Protein AF-A0AAP0RFJ7-F1 (afdb_monomer_lite)

pLDDT: mean 79.44, std 20.76, range [35.69, 98.25]

InterPro domains:
  IPR010264 Plant self-incompatibility S1 [PF05938] (26-81)
  IPR010264 Plant self-incompatibility S1 [PTHR31232] (20-80)

Sequence (87 aa):
MGTTSDEGGRIKGLCNHVFSDDVHASIKNRLGNGKSMMVHCQSKDNDLGLQNVTDGSEFGWDFSPNVWGTTQFYCNLEWVKCTAVPI

Organism: Liquidambar formosana (NCBI:txid63359)

Secondary structure (DSSP, 8-state):
-------------SS------PEEEEEE----TT--EEEEEE-SS-EEEEEEE-TT-EEEEEEPPPTTS----EEEEE---------

Foldseek 3Di:
DDDDDDPPDDDDDDDDPPPQPKDKDKDFAALDPFWWKWKWKDWPVGTPGIDIHTHRGMDMDIDGADPVDGTDMDMDIDTDDPDDPDD

Structure (mmCIF, N/CA/C/O backbone):
data_AF-A0AAP0RFJ7-F1
#
_entry.id   AF-A0AAP0RFJ7-F1
#
loop_
_atom_site.group_PDB
_atom_site.id
_atom_site.type_symbol
_atom_site.label_atom_id
_atom_site.label_alt_id
_atom_site.label_comp_id
_atom_site.label_asym_id
_atom_site.label_entity_id
_atom_site.label_seq_id
_atom_site.pdbx_PDB_ins_code
_atom_site.Cartn_x
_atom_site.Cartn_y
_atom_site.Cartn_z
_atom_site.occupancy
_atom_site.B_iso_or_equiv
_atom_site.auth_seq_id
_atom_site.auth_comp_id
_atom_site.auth_asym_id
_atom_site.auth_atom_id
_atom_site.pdbx_PDB_model_num
ATOM 1 N N . MET A 1 1 ? -39.158 -20.133 -31.029 1.00 37.66 1 MET A N 1
ATOM 2 C CA . MET A 1 1 ? -39.054 -20.422 -29.580 1.00 37.66 1 MET A CA 1
ATOM 3 C C . MET A 1 1 ? -37.601 -20.169 -29.204 1.00 37.66 1 MET A C 1
ATOM 5 O O . MET A 1 1 ? -36.740 -20.606 -29.951 1.00 37.66 1 MET A O 1
ATOM 9 N N . GLY A 1 2 ? -37.370 -19.281 -28.233 1.00 36.47 2 GLY A N 1
ATOM 10 C CA . GLY A 1 2 ? -36.236 -18.343 -28.199 1.00 36.47 2 GLY A CA 1
ATOM 11 C C . GLY A 1 2 ? -34.834 -18.907 -27.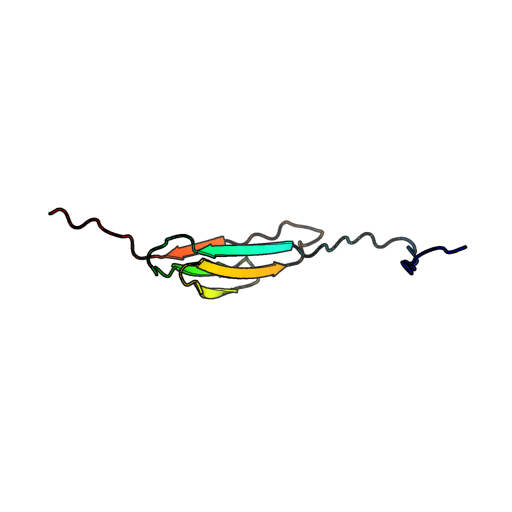945 1.00 36.47 2 GLY A C 1
ATOM 12 O O . GLY A 1 2 ? -34.673 -19.952 -27.326 1.00 36.47 2 GLY A O 1
ATOM 13 N N . THR A 1 3 ? -33.831 -18.140 -28.380 1.00 35.69 3 THR A N 1
ATOM 14 C CA . THR A 1 3 ? -32.420 -18.259 -27.984 1.00 35.69 3 THR A CA 1
ATOM 15 C C . THR A 1 3 ? -31.995 -16.943 -27.336 1.00 35.69 3 THR A C 1
ATOM 17 O O . THR A 1 3 ? -32.172 -15.882 -27.935 1.00 35.69 3 THR A O 1
ATOM 20 N N . THR A 1 4 ? -31.485 -17.001 -26.108 1.00 47.06 4 THR A N 1
ATOM 21 C CA . THR A 1 4 ? -30.955 -15.850 -25.366 1.00 47.06 4 THR A CA 1
ATOM 22 C C . THR A 1 4 ? -29.465 -15.645 -25.643 1.00 47.06 4 THR A C 1
ATOM 24 O O . THR A 1 4 ? -28.704 -16.607 -25.657 1.00 47.06 4 THR A O 1
ATOM 27 N N . SER A 1 5 ? -29.139 -14.371 -25.869 1.00 40.78 5 SER A N 1
ATOM 28 C CA . SER A 1 5 ? -27.905 -13.591 -25.690 1.00 40.78 5 SER A CA 1
ATOM 29 C C . SER A 1 5 ? -26.604 -14.294 -25.283 1.00 40.78 5 SER A C 1
ATOM 31 O O . SER A 1 5 ? -26.555 -14.970 -24.264 1.00 40.78 5 SER A O 1
ATOM 33 N N . ASP A 1 6 ? -25.534 -14.041 -26.045 1.00 39.66 6 ASP A N 1
ATOM 34 C CA . ASP A 1 6 ? -24.480 -13.079 -25.672 1.00 39.66 6 ASP A CA 1
ATOM 35 C C . ASP A 1 6 ? -23.606 -12.790 -26.908 1.00 39.66 6 ASP A C 1
ATOM 37 O O . ASP A 1 6 ? -22.994 -13.688 -27.488 1.00 39.66 6 ASP A O 1
ATOM 41 N N . GLU A 1 7 ? -23.559 -11.529 -27.350 1.00 43.56 7 GLU A N 1
ATOM 42 C CA . GLU A 1 7 ? -22.758 -11.077 -28.498 1.00 43.56 7 GLU A CA 1
ATOM 43 C C . GLU A 1 7 ? -21.272 -10.929 -28.117 1.00 43.56 7 GLU A C 1
ATOM 45 O O . GLU A 1 7 ? -20.669 -9.860 -28.187 1.00 43.56 7 GLU A O 1
ATOM 50 N N . GLY A 1 8 ? -20.656 -12.034 -27.697 1.00 45.41 8 GLY A N 1
ATOM 51 C CA . GLY A 1 8 ? -19.222 -12.152 -27.433 1.00 45.41 8 GLY A CA 1
ATOM 52 C C . GLY A 1 8 ? -18.410 -12.338 -28.715 1.00 45.41 8 GLY A C 1
ATOM 53 O O . GLY A 1 8 ? -17.734 -13.350 -28.887 1.00 45.41 8 GLY A O 1
ATOM 54 N N . GLY A 1 9 ? -18.481 -11.380 -29.639 1.00 44.72 9 GLY A N 1
ATOM 55 C CA . GLY A 1 9 ? -17.726 -11.397 -30.892 1.00 44.72 9 GLY A CA 1
ATOM 56 C C . GLY A 1 9 ? -16.447 -10.561 -30.824 1.00 44.72 9 GLY A C 1
ATOM 57 O O . GLY A 1 9 ? -16.461 -9.394 -31.205 1.00 44.72 9 GLY A O 1
ATOM 58 N N . ARG A 1 10 ? -15.308 -11.146 -30.424 1.00 54.25 10 ARG A N 1
ATOM 59 C CA . ARG A 1 10 ? -13.986 -10.561 -30.729 1.00 54.25 10 ARG A CA 1
ATOM 60 C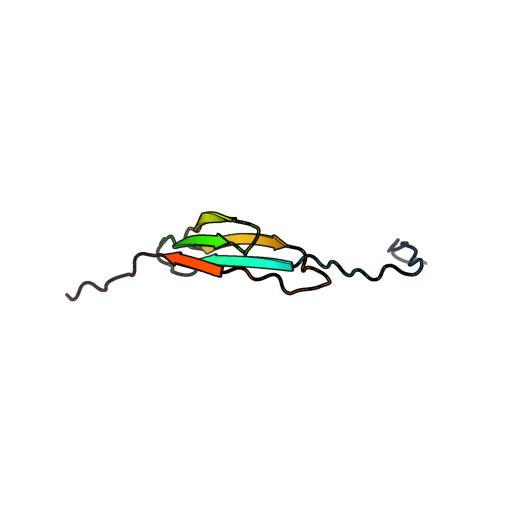 C . ARG A 1 10 ? -13.014 -11.616 -31.254 1.00 54.25 10 ARG A C 1
ATOM 62 O O . ARG A 1 10 ? -12.434 -12.400 -30.512 1.00 54.25 10 ARG A O 1
ATOM 69 N N . ILE A 1 11 ? -12.864 -11.585 -32.575 1.00 52.81 11 ILE A N 1
ATOM 70 C CA . ILE A 1 11 ? -11.772 -12.121 -33.396 1.00 52.81 11 ILE A CA 1
ATOM 71 C C . ILE A 1 11 ? -10.433 -12.266 -32.640 1.00 52.81 11 ILE A C 1
ATOM 73 O O . ILE A 1 11 ? -9.804 -11.273 -32.277 1.00 52.81 11 ILE A O 1
ATOM 77 N N . LYS A 1 12 ? -9.953 -13.504 -32.448 1.00 53.69 12 LYS A N 1
ATOM 78 C CA . LYS A 1 12 ? -8.567 -13.779 -32.030 1.00 53.69 12 LYS A CA 1
ATOM 79 C C . LYS A 1 12 ? -7.691 -13.984 -33.269 1.00 53.69 12 LYS A C 1
ATOM 81 O O . LYS A 1 12 ? -7.582 -15.089 -33.790 1.00 53.69 12 LYS A O 1
ATOM 86 N N . GLY A 1 13 ? -7.115 -12.883 -33.754 1.00 45.91 13 GLY A N 1
ATOM 87 C CA . GLY A 1 13 ? -6.060 -12.861 -34.771 1.00 45.91 13 GLY A CA 1
ATOM 88 C C . GLY A 1 13 ? -4.662 -13.074 -34.168 1.00 45.91 13 GLY A C 1
ATOM 89 O O . GLY A 1 13 ? -4.416 -12.725 -33.018 1.00 45.91 13 GLY A O 1
ATOM 90 N N . LEU A 1 14 ? -3.781 -13.680 -34.966 1.00 58.78 14 LEU A N 1
ATOM 91 C CA . LEU A 1 14 ? -2.437 -14.203 -34.677 1.00 58.78 14 LEU A CA 1
ATOM 92 C C . LEU A 1 14 ? -1.425 -13.256 -33.968 1.00 58.78 14 LEU A C 1
ATOM 94 O O . LEU A 1 14 ? -1.325 -12.076 -34.280 1.00 58.78 14 LEU A O 1
ATOM 98 N N . CYS A 1 15 ? -0.564 -13.877 -33.142 1.00 50.66 15 CYS A N 1
ATOM 99 C CA . CYS A 1 15 ? 0.852 -13.546 -32.870 1.00 50.66 15 CYS A CA 1
ATOM 100 C C . CYS A 1 15 ? 1.260 -12.279 -32.085 1.00 50.66 15 CYS A C 1
ATOM 102 O O . CYS A 1 15 ? 2.348 -11.772 -32.319 1.00 50.66 15 CYS A O 1
ATOM 104 N N . ASN A 1 16 ? 0.505 -11.847 -31.072 1.00 50.16 16 ASN A N 1
ATOM 105 C CA . ASN A 1 16 ? 1.064 -11.069 -29.952 1.00 50.16 16 ASN A CA 1
ATOM 106 C C . ASN A 1 16 ? 0.419 -11.526 -28.649 1.00 50.16 16 ASN A C 1
ATOM 108 O O . ASN A 1 16 ? -0.558 -10.963 -28.165 1.00 50.16 16 ASN A O 1
ATOM 112 N N . HIS A 1 17 ? 0.953 -12.607 -28.102 1.00 46.19 17 HIS A N 1
ATOM 113 C CA . HIS A 1 17 ? 0.517 -13.147 -26.830 1.00 46.19 17 HIS A CA 1
ATOM 114 C C . HIS A 1 17 ? 1.226 -12.402 -25.691 1.00 46.19 17 HIS A C 1
ATOM 116 O O . HIS A 1 17 ? 2.039 -12.972 -24.972 1.00 46.19 17 HIS A O 1
ATOM 122 N N . VAL A 1 18 ? 0.950 -11.104 -25.560 1.00 51.22 18 VAL A N 1
ATOM 123 C CA . VAL A 1 18 ? 1.239 -10.373 -24.325 1.00 51.22 18 VAL A CA 1
ATOM 124 C C . VAL A 1 18 ? -0.062 -10.385 -23.535 1.00 51.22 18 VAL A C 1
ATOM 126 O O . VAL A 1 18 ? -0.906 -9.506 -23.692 1.00 51.22 18 VAL A O 1
ATOM 129 N N . PHE A 1 19 ? -0.258 -11.438 -22.739 1.00 55.66 19 PHE A N 1
ATOM 130 C CA . PHE A 1 19 ? -1.184 -11.385 -21.611 1.00 55.66 19 PHE A CA 1
ATOM 131 C C . PHE A 1 19 ? -0.608 -10.370 -20.624 1.00 55.66 19 PHE A C 1
ATOM 133 O O . PHE A 1 19 ? 0.151 -10.724 -19.728 1.00 55.66 19 PHE A O 1
ATOM 140 N N . SER A 1 20 ? -0.887 -9.091 -20.845 1.00 57.66 20 SER A N 1
ATOM 141 C CA . SER A 1 20 ? -0.749 -8.097 -19.791 1.00 57.66 20 SER A CA 1
ATOM 142 C C . SER A 1 20 ? -2.055 -8.121 -19.015 1.00 57.66 20 SER A C 1
ATOM 144 O O . SER A 1 20 ? -2.893 -7.240 -19.183 1.00 57.66 20 SER A O 1
ATOM 146 N N . ASP A 1 21 ? -2.275 -9.194 -18.259 1.00 71.19 21 ASP A N 1
ATOM 147 C CA . ASP A 1 21 ? -3.305 -9.166 -17.231 1.00 71.19 21 ASP A CA 1
ATOM 148 C C . ASP A 1 21 ? -2.780 -8.209 -16.159 1.00 71.19 21 ASP A C 1
ATOM 150 O O . ASP A 1 21 ? -1.739 -8.463 -15.543 1.00 71.19 21 ASP A O 1
ATOM 154 N N . ASP A 1 22 ? -3.440 -7.064 -16.008 1.00 81.88 22 ASP A N 1
ATOM 155 C CA . ASP A 1 22 ? -3.089 -6.112 -14.965 1.00 81.88 22 ASP A CA 1
ATOM 156 C C . ASP A 1 22 ? -3.257 -6.785 -13.601 1.00 81.88 22 ASP A C 1
ATOM 158 O O . ASP A 1 22 ? -4.268 -7.431 -13.307 1.00 81.88 22 ASP A O 1
ATOM 162 N N . VAL A 1 23 ? -2.228 -6.663 -12.769 1.00 88.31 23 VAL A N 1
ATOM 163 C CA . VAL A 1 23 ? -2.216 -7.203 -11.417 1.00 88.31 23 VAL A CA 1
ATOM 164 C C . VAL A 1 23 ? -2.643 -6.099 -10.466 1.00 88.31 23 VAL A C 1
ATOM 166 O O . VAL A 1 23 ? -1.984 -5.064 -10.367 1.00 88.31 23 VAL A O 1
ATOM 169 N N . HIS A 1 24 ? -3.718 -6.354 -9.726 1.00 93.19 24 HIS A N 1
ATOM 170 C CA . HIS A 1 24 ? -4.150 -5.497 -8.631 1.00 93.19 24 HIS A CA 1
ATOM 171 C C . HIS A 1 24 ? -3.457 -5.910 -7.330 1.00 93.19 24 HIS A C 1
ATOM 173 O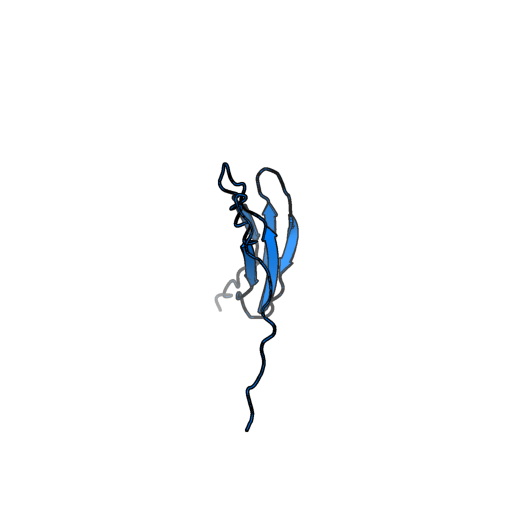 O . HIS A 1 24 ? -3.527 -7.074 -6.923 1.00 93.19 24 HIS A O 1
ATOM 179 N N . ALA A 1 25 ? -2.822 -4.961 -6.651 1.00 94.88 25 ALA A N 1
ATOM 180 C CA . ALA A 1 25 ? -2.293 -5.134 -5.303 1.00 94.88 25 ALA A CA 1
ATOM 181 C C . ALA A 1 25 ? -2.937 -4.126 -4.353 1.00 94.88 25 ALA A C 1
ATOM 183 O O . ALA A 1 25 ? -3.191 -2.981 -4.721 1.00 94.88 25 ALA A O 1
ATOM 184 N N . SER A 1 26 ? -3.184 -4.544 -3.113 1.00 97.56 26 SER A N 1
ATOM 185 C CA . SER A 1 26 ? -3.819 -3.686 -2.119 1.00 97.56 26 SER A CA 1
ATOM 186 C C . SER A 1 26 ? -3.430 -4.026 -0.681 1.00 97.56 26 SER A C 1
ATOM 188 O O . SER A 1 26 ? -3.026 -5.143 -0.350 1.00 97.56 26 SER A O 1
ATOM 190 N N . ILE A 1 27 ? -3.547 -3.025 0.192 1.00 98.06 27 ILE A N 1
ATOM 191 C CA . ILE A 1 27 ? -3.311 -3.103 1.631 1.00 98.06 27 ILE A CA 1
ATOM 192 C C . ILE A 1 27 ? -4.577 -2.648 2.347 1.00 98.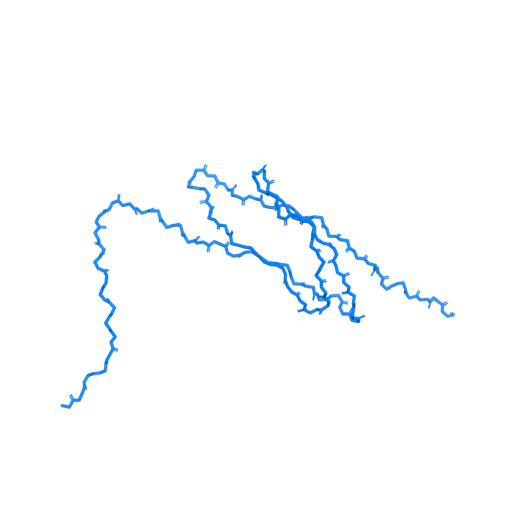06 27 ILE A C 1
ATOM 194 O O . ILE A 1 27 ? -4.964 -1.480 2.290 1.00 98.06 27 ILE A O 1
ATOM 198 N N . LYS A 1 28 ? -5.196 -3.579 3.075 1.00 98.19 28 LYS A N 1
ATOM 199 C CA . LYS A 1 28 ? -6.386 -3.329 3.888 1.00 98.19 28 LYS A CA 1
ATOM 200 C C . LYS A 1 28 ? -6.033 -3.214 5.363 1.00 98.19 28 LYS A C 1
ATOM 202 O O . LYS A 1 28 ? -5.466 -4.142 5.943 1.00 98.19 28 LYS A O 1
ATOM 207 N N . ASN A 1 29 ? -6.426 -2.114 5.995 1.00 97.69 29 ASN A N 1
ATOM 208 C CA . ASN A 1 29 ? -6.235 -1.930 7.426 1.00 97.69 29 ASN A CA 1
ATOM 209 C C . ASN A 1 29 ? -7.317 -2.689 8.213 1.00 97.69 29 ASN A C 1
ATOM 211 O O . ASN A 1 29 ? -8.510 -2.416 8.092 1.00 97.69 29 ASN A O 1
ATOM 215 N N . ARG A 1 30 ? -6.881 -3.649 9.036 1.00 96.75 30 ARG A N 1
ATOM 216 C CA . ARG A 1 30 ? -7.733 -4.414 9.963 1.00 96.75 30 ARG A CA 1
ATOM 217 C C . ARG A 1 30 ? -7.243 -4.326 11.414 1.00 96.75 30 ARG A C 1
ATOM 219 O O . ARG A 1 30 ? -7.448 -5.256 12.188 1.00 96.75 30 ARG A O 1
ATOM 226 N N . LEU A 1 31 ? -6.561 -3.236 11.774 1.00 94.75 31 LEU A N 1
ATOM 227 C CA . LEU A 1 31 ? -6.063 -2.998 13.133 1.00 94.75 31 LEU A CA 1
ATOM 228 C C . LEU A 1 31 ? -7.200 -2.822 14.154 1.00 94.75 31 LEU A C 1
ATOM 230 O O . LEU A 1 31 ? -7.000 -3.107 15.338 1.00 94.75 31 LEU A O 1
ATOM 234 N N . GLY A 1 32 ? -8.379 -2.375 13.709 1.00 93.00 32 GLY A N 1
ATOM 235 C CA . GLY A 1 32 ? -9.551 -2.189 14.553 1.00 93.00 32 GLY A CA 1
ATOM 236 C C . GLY A 1 32 ? -9.458 -0.967 15.469 1.00 93.00 32 GLY A C 1
ATOM 237 O O . GLY A 1 32 ? -8.413 -0.323 15.617 1.00 93.00 32 GLY A O 1
ATOM 238 N N . ASN A 1 33 ? -10.559 -0.686 16.167 1.00 92.62 33 ASN A N 1
ATOM 239 C CA . ASN A 1 33 ? -10.671 0.390 17.157 1.00 92.62 33 ASN A CA 1
ATOM 240 C C . ASN A 1 33 ? -10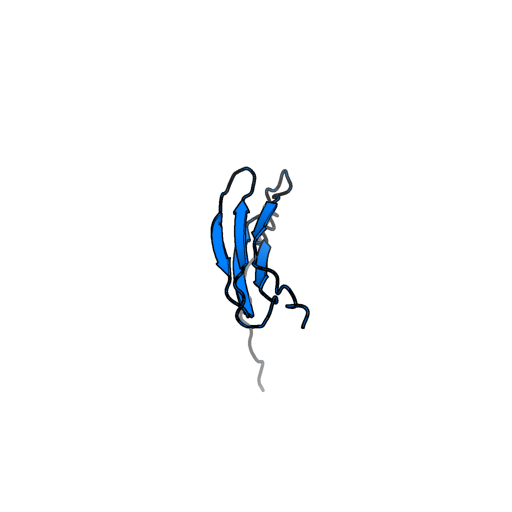.341 1.786 16.595 1.00 92.62 33 ASN A C 1
ATOM 242 O O . ASN A 1 33 ? -9.732 2.598 17.296 1.00 92.62 33 ASN A O 1
ATOM 246 N N . GLY A 1 34 ? -10.678 2.048 15.329 1.00 93.69 34 GLY A N 1
ATOM 247 C CA . GLY A 1 34 ? -10.455 3.342 14.681 1.00 93.69 34 GLY A CA 1
ATOM 248 C C . GLY A 1 34 ? -8.982 3.675 14.431 1.00 93.69 34 GLY A C 1
ATOM 249 O O . GLY A 1 34 ? -8.660 4.832 14.169 1.00 93.69 34 GLY A O 1
ATOM 250 N N . LYS A 1 35 ? -8.069 2.699 14.534 1.00 94.50 35 LYS A N 1
ATOM 251 C CA . LYS A 1 35 ? -6.636 2.929 14.311 1.00 94.50 35 LYS A CA 1
ATOM 252 C C . LYS A 1 35 ? -6.338 3.080 12.834 1.00 94.50 35 LYS A C 1
ATOM 254 O O . LYS A 1 35 ? -6.689 2.211 12.042 1.00 94.50 35 LYS A O 1
ATOM 259 N N . SER A 1 36 ? -5.603 4.127 12.497 1.00 95.94 36 SER A N 1
ATOM 260 C CA . SER A 1 36 ? -5.056 4.304 11.158 1.00 95.94 36 SER A CA 1
ATOM 261 C C . SER A 1 36 ? -3.661 3.697 11.031 1.00 95.94 36 SER A C 1
ATOM 263 O O . SER A 1 36 ? -2.916 3.601 12.011 1.00 95.94 36 SER A O 1
ATOM 265 N N . MET A 1 37 ? -3.318 3.310 9.807 1.00 97.44 37 MET A N 1
ATOM 266 C CA . MET A 1 37 ? -2.014 2.794 9.417 1.00 97.44 37 MET A CA 1
ATOM 267 C C . MET A 1 37 ? -1.418 3.707 8.350 1.00 97.44 37 MET A C 1
ATOM 269 O O . MET A 1 37 ? -2.051 3.950 7.324 1.00 97.44 37 MET A O 1
ATOM 273 N N . MET A 1 38 ? -0.204 4.193 8.584 1.00 98.19 38 MET A N 1
ATOM 274 C CA . MET A 1 38 ? 0.570 4.903 7.573 1.00 98.19 38 MET A CA 1
ATOM 275 C C . MET A 1 38 ? 1.314 3.878 6.723 1.00 98.19 38 MET A C 1
ATOM 277 O O . MET A 1 38 ? 1.943 2.965 7.257 1.00 98.19 38 MET A O 1
ATOM 281 N N . VAL A 1 39 ? 1.215 4.009 5.406 1.00 98.25 39 VAL A N 1
ATOM 282 C CA . VAL A 1 39 ? 1.776 3.066 4.439 1.00 98.25 39 VAL A CA 1
ATOM 283 C C . VAL A 1 39 ? 2.538 3.848 3.387 1.00 98.25 39 VAL A C 1
ATOM 285 O O . VAL A 1 39 ? 1.949 4.674 2.704 1.00 98.25 39 VAL A O 1
ATOM 288 N N . HIS A 1 40 ? 3.826 3.581 3.217 1.00 98.19 40 HIS A N 1
ATOM 289 C CA . HIS A 1 40 ? 4.583 4.066 2.063 1.00 98.19 40 HIS A CA 1
ATOM 290 C C . HIS A 1 40 ? 5.030 2.869 1.243 1.00 98.19 40 HIS A C 1
ATOM 292 O O . HIS A 1 40 ? 5.784 2.040 1.746 1.00 98.19 40 HIS A O 1
ATOM 298 N N . CYS A 1 41 ? 4.538 2.759 0.013 1.00 98.19 41 CYS A N 1
ATOM 299 C CA . CYS A 1 41 ? 4.879 1.677 -0.903 1.00 98.19 41 CYS A CA 1
ATOM 300 C C . CYS A 1 41 ? 5.594 2.229 -2.129 1.00 98.19 41 CYS A C 1
ATOM 302 O O . CYS A 1 41 ? 5.185 3.242 -2.689 1.00 98.19 41 CYS A O 1
ATOM 304 N N . GLN A 1 42 ? 6.607 1.514 -2.600 1.00 96.69 42 GLN A N 1
ATOM 305 C CA . GLN A 1 42 ? 7.288 1.842 -3.846 1.00 96.69 42 GLN A CA 1
ATOM 306 C C . GLN A 1 42 ? 7.887 0.580 -4.477 1.00 96.69 42 GLN A C 1
ATOM 308 O O . GLN A 1 42 ? 8.090 -0.440 -3.819 1.00 96.69 42 GLN A O 1
ATOM 313 N N . SER A 1 43 ? 8.151 0.641 -5.774 1.00 9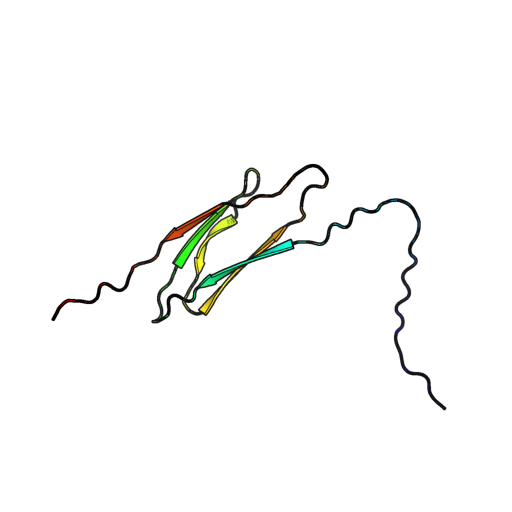3.31 43 SER A N 1
ATOM 314 C CA . SER A 1 43 ? 8.964 -0.332 -6.503 1.00 93.31 43 SER A CA 1
ATOM 315 C C . SER A 1 43 ? 10.340 0.274 -6.789 1.00 93.31 43 SER A C 1
ATOM 317 O O . SER A 1 43 ? 10.731 1.276 -6.189 1.00 93.31 43 SER A O 1
ATOM 319 N N . LYS A 1 44 ? 11.115 -0.327 -7.694 1.00 90.00 44 LYS A N 1
ATOM 320 C CA . LYS A 1 44 ? 12.348 0.302 -8.181 1.00 90.00 44 LYS A CA 1
ATOM 321 C C . LYS A 1 44 ? 12.060 1.590 -8.968 1.00 90.00 44 LYS A C 1
ATOM 323 O O . LYS A 1 44 ? 12.816 2.546 -8.847 1.00 90.00 44 LYS A O 1
ATOM 328 N N . ASP A 1 45 ? 10.980 1.593 -9.749 1.00 88.56 45 ASP A N 1
ATOM 329 C CA . ASP A 1 45 ? 10.741 2.598 -10.792 1.00 88.56 45 ASP A CA 1
ATOM 330 C C . ASP A 1 45 ? 9.484 3.454 -10.536 1.00 88.56 45 ASP A C 1
ATOM 332 O O . ASP A 1 45 ? 9.250 4.431 -11.242 1.00 88.56 45 ASP A O 1
ATOM 336 N N . ASN A 1 46 ? 8.667 3.103 -9.537 1.00 90.69 46 ASN A N 1
ATOM 337 C CA . ASN A 1 46 ? 7.406 3.781 -9.229 1.00 90.69 46 ASN A CA 1
ATOM 338 C C . ASN A 1 46 ? 7.216 3.940 -7.716 1.00 90.69 46 ASN A C 1
ATOM 340 O O . ASN A 1 46 ? 7.164 2.934 -7.005 1.00 90.69 46 ASN A O 1
ATOM 344 N N . ASP A 1 47 ? 7.081 5.178 -7.249 1.00 96.38 47 ASP A N 1
ATOM 345 C CA . ASP A 1 47 ? 6.765 5.525 -5.863 1.00 96.38 47 ASP A CA 1
ATOM 346 C C . ASP A 1 47 ? 5.266 5.832 -5.737 1.00 96.38 47 ASP A C 1
ATOM 348 O O . ASP A 1 47 ? 4.749 6.722 -6.412 1.00 96.38 47 ASP A O 1
ATOM 352 N N . LEU A 1 48 ? 4.563 5.087 -4.882 1.00 97.06 48 LEU A N 1
ATOM 353 C CA . LEU A 1 48 ? 3.126 5.263 -4.646 1.00 97.06 48 LEU A CA 1
ATOM 354 C C . LEU A 1 48 ? 2.831 6.283 -3.532 1.00 97.06 48 LEU A C 1
ATOM 356 O O . LEU A 1 48 ? 1.668 6.613 -3.271 1.00 97.06 48 LEU A O 1
ATOM 360 N N . GLY A 1 49 ? 3.876 6.785 -2.873 1.00 97.00 49 GLY A N 1
ATOM 361 C CA . GLY A 1 49 ? 3.803 7.796 -1.833 1.00 97.00 49 GLY A CA 1
ATOM 362 C C . GLY A 1 49 ? 3.252 7.287 -0.502 1.00 97.00 49 GLY A C 1
ATOM 363 O O . GLY A 1 49 ? 2.912 6.114 -0.321 1.00 97.00 49 GLY A O 1
ATOM 364 N N . LEU A 1 50 ? 3.201 8.202 0.463 1.00 98.00 50 LEU A N 1
ATOM 365 C CA . LEU A 1 50 ? 2.704 7.939 1.806 1.00 98.00 50 LEU A CA 1
ATOM 366 C C . LEU A 1 50 ? 1.174 8.037 1.843 1.00 98.00 50 LEU A C 1
ATOM 368 O O . LEU A 1 50 ? 0.596 9.061 1.487 1.00 98.00 50 LEU A O 1
ATOM 372 N N . GLN A 1 51 ? 0.530 6.989 2.337 1.00 98.06 51 GLN A N 1
ATOM 373 C CA . GLN A 1 51 ? -0.916 6.834 2.403 1.00 98.06 51 GLN A CA 1
ATOM 374 C C . GLN A 1 51 ? -1.363 6.620 3.846 1.00 98.06 51 GLN A C 1
ATOM 376 O O . GLN A 1 51 ? -0.764 5.842 4.587 1.00 98.06 51 GLN A O 1
ATOM 381 N N . ASN A 1 52 ? -2.441 7.292 4.244 1.00 97.94 52 ASN A N 1
ATOM 382 C CA . ASN A 1 52 ? -3.092 7.081 5.533 1.00 97.94 52 ASN A CA 1
ATOM 383 C C . ASN A 1 52 ? -4.304 6.160 5.348 1.00 97.94 52 ASN A C 1
ATOM 385 O O . ASN A 1 52 ? -5.348 6.592 4.859 1.00 97.94 52 ASN A O 1
ATOM 389 N N . VAL A 1 53 ? -4.177 4.896 5.743 1.00 98.12 53 VAL A N 1
ATOM 390 C CA . VAL A 1 53 ? -5.237 3.893 5.615 1.00 98.12 53 VAL A CA 1
ATOM 391 C C . VAL A 1 53 ? -6.006 3.825 6.930 1.00 98.12 53 VAL A C 1
ATOM 393 O O . VAL A 1 53 ? -5.522 3.276 7.921 1.00 98.12 53 VAL A O 1
ATOM 396 N N . THR A 1 54 ? -7.208 4.398 6.964 1.00 97.62 54 THR A N 1
ATOM 397 C CA . THR A 1 54 ? -8.081 4.376 8.150 1.00 97.62 54 THR A CA 1
ATOM 398 C C . THR A 1 54 ? -8.618 2.971 8.437 1.00 97.62 54 THR A C 1
ATOM 400 O O . THR A 1 54 ? -8.572 2.092 7.577 1.00 97.62 54 THR A O 1
ATOM 403 N N . ASP A 1 55 ? -9.098 2.735 9.660 1.00 97.50 55 ASP A N 1
ATOM 404 C CA . ASP A 1 55 ? -9.630 1.430 10.074 1.00 97.50 55 ASP A CA 1
ATOM 405 C C . ASP A 1 55 ? -10.736 0.931 9.127 1.00 97.50 55 ASP A C 1
ATOM 407 O O . ASP A 1 55 ? -11.684 1.655 8.825 1.00 97.50 55 ASP A O 1
ATOM 411 N N . GLY A 1 56 ? -10.596 -0.301 8.635 1.00 97.38 56 GLY A N 1
ATOM 412 C CA . GLY A 1 56 ? -11.510 -0.927 7.677 1.00 97.38 56 GLY A CA 1
ATOM 413 C C . GLY A 1 56 ? -11.306 -0.528 6.209 1.00 97.38 56 GLY A C 1
ATOM 414 O O . GLY A 1 56 ? -11.814 -1.235 5.331 1.00 97.38 56 GLY A O 1
ATOM 415 N N . SER A 1 57 ? -10.549 0.537 5.935 1.00 98.25 57 SER A N 1
ATOM 416 C CA . SER A 1 57 ? -10.263 1.033 4.584 1.00 98.25 57 SER A CA 1
ATOM 417 C C . SER A 1 57 ? -9.114 0.284 3.910 1.00 98.25 57 SER A C 1
ATOM 419 O O . SER A 1 57 ? -8.398 -0.515 4.522 1.00 98.25 57 SER A O 1
ATOM 421 N N . GLU A 1 58 ? -8.938 0.553 2.620 1.00 98.19 58 GLU A N 1
ATOM 422 C CA . GLU A 1 58 ? -7.966 -0.108 1.760 1.00 98.19 58 GLU A CA 1
ATOM 423 C C . GLU A 1 58 ? -7.290 0.894 0.824 1.00 98.19 58 GLU A C 1
ATOM 425 O O . GLU A 1 58 ? -7.922 1.834 0.343 1.00 98.19 58 GLU A O 1
ATOM 430 N N . PHE A 1 59 ? -5.999 0.683 0.590 1.00 98.25 59 PHE A N 1
ATOM 431 C CA . PHE A 1 59 ? -5.198 1.389 -0.401 1.00 98.25 59 PHE A CA 1
ATOM 432 C C . PHE A 1 59 ? -4.717 0.375 -1.439 1.00 98.25 59 PHE A C 1
ATOM 434 O O . PHE A 1 59 ? -4.081 -0.608 -1.064 1.00 98.25 59 PHE A O 1
ATOM 441 N N . GLY A 1 60 ? -5.028 0.590 -2.718 1.00 97.25 60 GLY A N 1
ATOM 442 C CA . GLY A 1 60 ? -4.693 -0.338 -3.797 1.00 97.25 60 GLY A CA 1
ATOM 443 C C . GLY A 1 60 ? -4.186 0.361 -5.051 1.00 97.25 60 GLY A C 1
ATOM 444 O O . GLY A 1 60 ? -4.399 1.559 -5.237 1.00 97.25 60 GLY A O 1
ATOM 445 N N . TRP A 1 61 ? -3.490 -0.402 -5.887 1.00 96.00 61 TRP A N 1
ATOM 446 C CA . TRP A 1 61 ? -2.910 0.040 -7.147 1.00 96.00 61 TRP A CA 1
ATOM 447 C C . TRP A 1 61 ? -2.839 -1.121 -8.140 1.00 96.00 61 TRP A C 1
ATOM 449 O O . TRP A 1 61 ? -2.658 -2.280 -7.762 1.00 96.00 61 TRP A O 1
ATOM 459 N N . ASP A 1 62 ? -2.941 -0.784 -9.420 1.00 91.94 62 ASP A N 1
ATOM 460 C CA . ASP A 1 62 ? -2.786 -1.725 -10.524 1.00 91.94 62 ASP A CA 1
ATOM 461 C C . ASP A 1 62 ? -1.403 -1.573 -11.153 1.00 91.94 62 ASP A C 1
ATOM 463 O O . ASP A 1 62 ? -0.851 -0.470 -11.241 1.00 91.94 62 ASP A O 1
ATOM 467 N N . PHE A 1 63 ? -0.823 -2.684 -11.592 1.00 88.69 63 PHE A N 1
ATOM 468 C CA . PHE A 1 63 ? 0.417 -2.676 -12.352 1.00 88.69 63 PHE A CA 1
ATOM 469 C C . PHE A 1 63 ? 0.474 -3.837 -13.337 1.00 88.69 63 PHE A C 1
ATOM 471 O O . PHE A 1 63 ? 0.002 -4.940 -13.071 1.00 88.69 63 PHE A O 1
ATOM 478 N N . SER A 1 64 ? 1.143 -3.605 -14.458 1.00 84.62 64 SER A N 1
ATOM 479 C CA . SER A 1 64 ? 1.424 -4.649 -15.434 1.00 84.62 64 SER A CA 1
ATOM 480 C C . SER A 1 64 ? 2.818 -5.237 -15.164 1.00 84.62 64 SER A C 1
ATOM 482 O O . SER A 1 64 ? 3.799 -4.483 -15.092 1.00 84.62 64 SER A O 1
ATOM 484 N N . PRO A 1 65 ? 2.964 -6.563 -14.993 1.00 75.50 65 PRO A N 1
ATOM 485 C CA . PRO A 1 65 ? 4.275 -7.194 -14.904 1.00 75.50 65 PRO A CA 1
ATOM 486 C C . PRO A 1 65 ? 5.065 -6.983 -16.200 1.00 75.50 65 PRO A C 1
ATOM 488 O O . PRO A 1 65 ? 4.545 -7.147 -17.303 1.00 75.50 65 PRO A O 1
ATOM 491 N N . ASN A 1 66 ? 6.345 -6.642 -16.081 1.00 67.88 66 ASN A N 1
ATOM 492 C CA . ASN A 1 66 ? 7.250 -6.590 -17.225 1.00 67.88 66 ASN A CA 1
ATOM 493 C C . ASN A 1 66 ? 7.400 -7.998 -17.846 1.00 67.88 66 ASN A C 1
ATOM 495 O O . ASN A 1 66 ? 7.688 -8.964 -17.150 1.00 67.88 66 ASN A O 1
ATOM 499 N N . VAL A 1 67 ? 7.282 -8.123 -19.171 1.00 58.91 67 VAL A N 1
ATOM 500 C CA . VAL A 1 67 ? 7.432 -9.406 -19.893 1.00 58.91 67 VAL A CA 1
ATOM 501 C C . VAL A 1 67 ? 8.818 -10.046 -19.675 1.00 58.91 67 VAL A C 1
ATOM 503 O O . VAL A 1 67 ? 8.978 -11.256 -19.814 1.00 58.91 67 VAL A O 1
ATOM 506 N N . TRP A 1 68 ? 9.836 -9.251 -19.338 1.00 60.66 68 TRP A N 1
ATOM 507 C CA . TRP A 1 68 ? 11.232 -9.667 -19.161 1.00 60.66 68 TRP A CA 1
ATOM 508 C C . TRP A 1 68 ? 11.707 -9.632 -17.694 1.00 60.66 68 TRP A C 1
ATOM 510 O O . TRP A 1 68 ? 12.901 -9.799 -17.443 1.00 60.66 68 TRP A O 1
ATOM 520 N N . GLY A 1 69 ? 10.818 -9.427 -16.712 1.00 66.75 69 GLY A N 1
ATOM 521 C CA . GLY A 1 69 ? 11.201 -9.415 -15.294 1.00 66.75 69 GLY A CA 1
ATOM 522 C C . GLY A 1 69 ? 10.033 -9.345 -14.307 1.00 66.75 69 GLY A C 1
ATOM 523 O O . GLY A 1 69 ? 8.898 -9.076 -14.669 1.00 66.75 69 GLY A O 1
ATOM 524 N N . THR A 1 70 ? 10.303 -9.565 -13.021 1.00 77.00 70 THR A N 1
ATOM 525 C CA . THR A 1 70 ? 9.290 -9.437 -11.961 1.00 77.00 70 THR A CA 1
ATOM 526 C C . THR A 1 70 ? 9.178 -7.990 -11.484 1.00 77.00 70 THR A C 1
ATOM 528 O O . THR A 1 70 ? 10.192 -7.390 -11.124 1.00 77.00 70 THR A O 1
ATOM 531 N N . THR A 1 71 ? 7.964 -7.444 -11.398 1.00 85.69 71 THR A N 1
ATOM 532 C CA . THR A 1 71 ? 7.714 -6.181 -10.685 1.00 85.69 71 THR A CA 1
ATOM 533 C C . THR A 1 71 ? 7.562 -6.479 -9.195 1.00 85.69 71 THR A C 1
ATOM 535 O O . THR A 1 71 ? 6.723 -7.289 -8.808 1.00 85.69 71 THR A O 1
ATOM 538 N N . GLN A 1 72 ? 8.375 -5.839 -8.353 1.00 90.38 72 GLN A N 1
ATOM 539 C CA . GLN A 1 72 ? 8.309 -5.970 -6.897 1.00 90.38 72 GLN A CA 1
ATOM 540 C C . GLN A 1 72 ? 8.038 -4.607 -6.263 1.00 90.38 72 GLN A C 1
ATOM 542 O O . GLN A 1 72 ? 8.747 -3.640 -6.544 1.00 90.38 72 GLN A O 1
ATOM 547 N N . PHE A 1 73 ? 7.050 -4.567 -5.371 1.00 94.69 73 PHE A N 1
ATOM 548 C CA . PHE A 1 73 ? 6.807 -3.453 -4.461 1.00 94.69 73 PHE A CA 1
ATOM 549 C C . PHE A 1 73 ? 7.256 -3.835 -3.050 1.00 94.69 73 PHE A C 1
ATOM 551 O O . PHE A 1 73 ? 7.064 -4.970 -2.613 1.00 94.69 73 PHE A O 1
ATOM 558 N N . TYR A 1 74 ? 7.833 -2.878 -2.337 1.00 95.75 74 TYR A N 1
ATOM 559 C CA . TYR A 1 74 ? 8.156 -2.955 -0.918 1.00 95.75 74 TYR A CA 1
ATOM 560 C C . TYR A 1 74 ? 7.452 -1.807 -0.196 1.00 95.75 74 TYR A C 1
ATOM 562 O O . TYR A 1 74 ? 7.336 -0.705 -0.732 1.00 95.75 74 TYR A O 1
ATOM 570 N N . CYS A 1 75 ? 6.948 -2.086 1.006 1.00 97.88 75 CYS A N 1
ATOM 571 C CA . CYS A 1 75 ? 6.122 -1.152 1.759 1.00 97.88 75 CYS A CA 1
ATOM 572 C C . CYS A 1 75 ? 6.592 -1.029 3.208 1.00 97.88 75 CYS A C 1
ATOM 574 O O . CYS A 1 75 ? 6.781 -2.037 3.889 1.00 97.88 75 CYS A O 1
ATOM 576 N N . ASN A 1 76 ? 6.703 0.207 3.688 1.00 97.44 76 ASN A N 1
ATOM 577 C CA . ASN A 1 76 ? 6.894 0.532 5.096 1.00 97.44 76 ASN A CA 1
ATOM 578 C C . ASN A 1 76 ? 5.530 0.817 5.719 1.00 97.44 76 ASN A C 1
ATOM 580 O O . ASN A 1 76 ? 4.788 1.668 5.225 1.00 97.44 76 ASN A O 1
ATOM 584 N N . LEU A 1 77 ? 5.187 0.077 6.773 1.00 96.88 77 LEU A N 1
ATOM 585 C CA . LEU A 1 77 ? 3.914 0.210 7.473 1.00 96.88 77 LEU A CA 1
ATOM 586 C C . LEU A 1 77 ? 4.175 0.643 8.915 1.00 96.88 77 LEU A C 1
ATOM 588 O O . LEU A 1 77 ? 4.938 -0.003 9.635 1.00 96.88 77 LEU A O 1
ATOM 592 N N . GLU A 1 78 ? 3.488 1.694 9.350 1.00 95.88 78 GLU A N 1
ATOM 593 C CA . GLU A 1 78 ? 3.601 2.247 10.697 1.00 95.88 78 GLU A CA 1
ATOM 594 C C . GLU A 1 78 ? 2.219 2.453 11.319 1.00 95.88 78 GLU A C 1
ATOM 596 O O . GLU A 1 78 ? 1.295 2.975 10.692 1.00 95.88 78 GLU A O 1
ATOM 601 N N . TRP A 1 79 ? 2.066 2.044 12.579 1.00 94.31 79 TRP A N 1
ATOM 602 C CA . TRP A 1 79 ? 0.849 2.276 13.350 1.00 94.31 79 TRP A CA 1
ATOM 603 C C . TRP A 1 79 ? 1.137 2.333 14.850 1.00 94.31 79 TRP A C 1
ATOM 605 O O . TRP A 1 79 ? 2.052 1.684 15.366 1.00 94.31 79 TRP A O 1
ATOM 615 N N . VAL A 1 80 ? 0.303 3.078 15.578 1.00 85.62 80 VAL A N 1
ATOM 616 C CA . VAL A 1 80 ? 0.337 3.092 17.043 1.00 85.62 80 VAL A CA 1
ATOM 617 C C . VAL A 1 80 ? -0.263 1.786 17.557 1.00 85.62 80 VAL A C 1
ATOM 619 O O . VAL A 1 80 ? -1.423 1.462 17.288 1.00 85.62 80 VAL A O 1
ATOM 622 N N . LYS A 1 81 ? 0.515 1.018 18.322 1.00 79.19 81 LYS A N 1
ATOM 623 C CA . LYS A 1 81 ? -0.012 -0.159 19.020 1.00 79.19 81 LYS A CA 1
ATOM 624 C C . LYS A 1 81 ? -0.929 0.289 20.155 1.00 79.19 81 LYS A C 1
ATOM 626 O O . LYS A 1 81 ? -0.642 1.260 20.846 1.00 79.19 81 LYS A O 1
ATOM 631 N N . CYS A 1 82 ? -1.999 -0.467 20.396 1.00 67.69 82 CYS A N 1
ATOM 632 C CA . CYS A 1 82 ? -2.638 -0.421 21.707 1.00 67.69 82 CYS A CA 1
ATOM 633 C C . CYS A 1 82 ? -1.630 -0.964 22.720 1.00 67.69 82 CYS A C 1
ATOM 635 O O . CYS A 1 82 ? -1.414 -2.172 22.791 1.00 67.69 82 CYS A O 1
ATOM 637 N N . THR A 1 83 ? -0.997 -0.087 23.489 1.00 63.00 83 THR A N 1
ATOM 638 C CA . THR A 1 83 ? -0.417 -0.494 24.761 1.00 63.00 83 THR A CA 1
ATOM 639 C C . THR A 1 83 ? -1.588 -0.754 25.700 1.00 63.00 83 THR A C 1
ATOM 641 O O . THR A 1 83 ? -2.402 0.133 25.954 1.00 63.00 83 THR A O 1
ATOM 644 N N . ALA A 1 84 ? -1.732 -1.994 26.171 1.00 61.78 84 ALA A N 1
ATOM 645 C CA . ALA A 1 84 ? -2.567 -2.226 27.338 1.00 61.78 84 ALA A CA 1
ATOM 646 C C . ALA A 1 84 ? -1.954 -1.389 28.464 1.00 61.78 84 ALA A C 1
ATOM 648 O O . ALA A 1 84 ? -0.779 -1.568 28.781 1.00 61.78 84 ALA A O 1
ATOM 649 N N . VAL A 1 85 ? -2.707 -0.431 29.000 1.00 66.50 85 VAL A N 1
ATOM 650 C CA . VAL A 1 85 ? -2.312 0.234 30.240 1.00 66.50 85 VAL A CA 1
ATOM 651 C C . VAL A 1 85 ? -2.402 -0.847 31.320 1.00 66.50 85 VAL A C 1
ATOM 653 O O . VAL A 1 85 ? -3.502 -1.371 31.516 1.00 66.50 85 VAL A O 1
ATOM 656 N N . PRO A 1 86 ? -1.292 -1.261 31.961 1.00 59.59 86 PRO A N 1
ATOM 657 C CA . PRO A 1 86 ? -1.398 -2.127 33.123 1.00 59.59 86 PRO A CA 1
ATOM 658 C C . PRO A 1 86 ? -2.113 -1.325 34.216 1.00 59.59 86 PRO A C 1
ATOM 660 O O . PRO A 1 86 ? -1.647 -0.250 34.595 1.00 59.59 86 PRO A O 1
ATOM 663 N N . ILE A 1 87 ? -3.286 -1.815 34.620 1.00 64.06 87 ILE A N 1
ATOM 664 C CA . ILE A 1 87 ? -4.025 -1.347 35.802 1.00 64.06 87 ILE A CA 1
ATOM 665 C C . ILE A 1 87 ? -3.271 -1.741 37.068 1.00 64.06 87 ILE A C 1
ATOM 667 O O . ILE A 1 87 ? -2.742 -2.876 37.091 1.00 64.06 87 ILE A O 1
#

Radius of gyration: 21.33 Å; chains: 1; bounding box: 51×28×71 Å